Protein AF-A0A956SI51-F1 (afdb_monomer_lite)

Radius of gyration: 21.12 Å; chains: 1; bounding box: 44×22×53 Å

pLDDT: mean 86.72, std 5.9, range [69.44, 96.62]

Secondary structure (DSSP, 8-state):
---TTSS-GGGGG-PPPHHHHHHHHHTTSTT-------S-SSPPPHHHHHHHHHHHHTT--PPPBTTB--

Foldseek 3Di:
DDCPPVDDPVVVVDDDDPVVVVCVVCVPPPPDDDPPDPDDPDDDDPVVVVVVVVCVVVVVPDDAPPVGPD

Sequence (70 aa):
MDLTQRFNKNLDKIEVSMIRQFDQSISDVPGIKKLTLGEPDFTTPDHVKEAAKAAIDANQSHYTGMAGLP

Structure (mmCIF, N/CA/C/O backbone):
data_AF-A0A956SI51-F1
#
_entry.id   AF-A0A956SI51-F1
#
loop_
_atom_site.group_PDB
_atom_site.id
_atom_site.type_symbol
_atom_site.label_atom_id
_atom_site.label_alt_id
_atom_site.label_comp_id
_atom_site.label_asym_id
_atom_site.label_entity_id
_atom_site.label_seq_id
_atom_site.pdbx_PDB_ins_code
_atom_site.Cartn_x
_atom_site.Cartn_y
_atom_site.Cartn_z
_atom_site.occupancy
_atom_site.B_iso_or_equiv
_atom_site.auth_seq_id
_atom_site.auth_comp_id
_atom_site.auth_asym_id
_atom_site.auth_atom_id
_atom_site.pdbx_PDB_model_num
ATOM 1 N N . MET A 1 1 ? 8.186 -11.771 31.562 1.00 69.44 1 MET A N 1
ATOM 2 C CA . MET A 1 1 ? 8.481 -10.335 31.756 1.00 69.44 1 MET A CA 1
ATOM 3 C C . MET A 1 1 ? 7.410 -9.570 31.004 1.00 69.44 1 MET A C 1
ATOM 5 O O . MET A 1 1 ? 7.239 -9.849 29.826 1.00 69.44 1 MET A O 1
ATOM 9 N N . ASP A 1 2 ? 6.641 -8.718 31.679 1.00 80.56 2 ASP A N 1
ATOM 10 C CA . ASP A 1 2 ? 5.566 -7.950 31.041 1.00 80.56 2 ASP A CA 1
ATOM 11 C C . ASP A 1 2 ? 6.147 -6.731 30.303 1.00 80.56 2 ASP A C 1
ATOM 13 O O . ASP A 1 2 ? 6.953 -5.980 30.859 1.00 80.56 2 ASP A O 1
ATOM 17 N N . LEU A 1 3 ? 5.782 -6.583 29.029 1.00 86.62 3 LEU A N 1
ATOM 18 C CA . LEU A 1 3 ? 6.266 -5.531 28.130 1.00 86.62 3 LEU A CA 1
ATOM 19 C C . LEU A 1 3 ? 5.202 -4.470 27.837 1.00 86.62 3 LEU A C 1
ATOM 21 O O . LEU A 1 3 ? 5.520 -3.446 27.238 1.00 86.62 3 LEU A O 1
ATOM 25 N N . THR A 1 4 ? 3.963 -4.678 28.282 1.00 82.25 4 THR A N 1
ATOM 26 C CA . THR A 1 4 ? 2.816 -3.811 27.970 1.00 82.25 4 THR A CA 1
ATOM 27 C C . THR A 1 4 ? 2.984 -2.378 28.482 1.00 82.25 4 THR A C 1
ATOM 29 O O . THR A 1 4 ? 2.449 -1.452 27.885 1.00 82.25 4 THR A O 1
ATOM 32 N N . GLN A 1 5 ? 3.804 -2.158 29.515 1.00 80.00 5 GLN A N 1
ATOM 33 C CA . GLN A 1 5 ? 4.084 -0.827 30.075 1.00 80.00 5 GLN A CA 1
ATOM 34 C C . GLN A 1 5 ? 5.405 -0.195 29.603 1.00 80.00 5 GLN A C 1
ATOM 36 O O . GLN A 1 5 ? 5.827 0.833 30.131 1.00 80.00 5 GLN A O 1
ATOM 41 N N . ARG A 1 6 ? 6.096 -0.799 28.628 1.00 87.94 6 ARG A N 1
ATOM 42 C CA . ARG A 1 6 ? 7.374 -0.285 28.090 1.00 87.94 6 ARG A CA 1
ATOM 43 C C . ARG A 1 6 ? 7.231 0.433 26.749 1.00 87.94 6 ARG A C 1
ATOM 45 O O . ARG A 1 6 ? 8.228 0.775 26.117 1.00 87.94 6 ARG A O 1
ATOM 52 N N . PHE A 1 7 ? 5.997 0.645 26.319 1.00 90.69 7 PHE A N 1
ATOM 53 C CA . PHE A 1 7 ? 5.664 1.308 25.072 1.00 90.69 7 PHE A CA 1
ATOM 54 C C . PHE A 1 7 ? 5.693 2.838 25.207 1.00 90.69 7 PHE A C 1
ATOM 56 O O . PHE A 1 7 ? 5.626 3.403 26.299 1.00 90.69 7 PHE A O 1
ATOM 63 N N . ASN A 1 8 ? 5.834 3.527 24.074 1.00 91.44 8 ASN A N 1
ATOM 64 C CA . ASN A 1 8 ? 5.786 4.985 24.030 1.00 91.44 8 ASN A CA 1
ATOM 65 C C . ASN A 1 8 ? 4.367 5.471 24.372 1.00 91.44 8 ASN A C 1
ATOM 67 O O . ASN A 1 8 ? 3.408 5.032 23.746 1.00 91.44 8 ASN A O 1
ATOM 71 N N . LYS A 1 9 ? 4.242 6.431 25.294 1.00 90.94 9 LYS A N 1
ATOM 72 C CA . LYS A 1 9 ? 2.954 6.998 25.744 1.00 90.94 9 LYS A CA 1
ATOM 73 C C . LYS A 1 9 ? 2.112 7.630 24.628 1.00 90.94 9 LYS A C 1
ATOM 75 O O . LYS A 1 9 ? 0.916 7.826 24.786 1.00 90.94 9 LYS A O 1
ATOM 80 N N . ASN A 1 10 ? 2.715 7.984 23.493 1.00 91.75 10 ASN A N 1
ATOM 81 C CA . ASN A 1 10 ? 1.962 8.482 22.341 1.00 91.75 10 ASN A CA 1
ATOM 82 C C . ASN A 1 10 ? 1.092 7.400 21.686 1.00 91.75 10 ASN A C 1
ATOM 84 O O . ASN A 1 10 ? 0.168 7.748 20.958 1.00 91.75 10 ASN A O 1
ATOM 88 N N . LEU A 1 11 ? 1.364 6.117 21.947 1.00 88.50 11 LEU A N 1
ATOM 89 C CA . LEU A 1 11 ? 0.554 5.008 21.445 1.00 88.50 11 LEU A CA 1
ATOM 90 C C . LEU A 1 11 ? -0.843 4.989 22.072 1.00 88.50 11 LEU A C 1
ATOM 92 O O . LEU A 1 11 ? -1.786 4.599 21.394 1.00 88.50 11 LEU A O 1
ATOM 96 N N . ASP A 1 12 ? -1.001 5.523 23.287 1.00 87.81 12 ASP A N 1
ATOM 97 C CA . ASP A 1 12 ? -2.303 5.644 23.961 1.00 87.81 12 ASP A CA 1
ATOM 98 C C . ASP A 1 12 ? -3.273 6.580 23.217 1.00 87.81 12 ASP A C 1
ATOM 100 O O . ASP A 1 12 ? -4.471 6.572 23.472 1.00 87.81 12 ASP A O 1
ATOM 104 N N . LYS A 1 13 ? -2.758 7.405 22.294 1.00 90.50 13 LYS A N 1
ATOM 105 C CA . LYS A 1 13 ? -3.545 8.337 21.473 1.00 90.50 13 LYS A CA 1
ATOM 106 C C . LYS A 1 13 ? -3.948 7.751 20.118 1.00 90.50 13 LYS A C 1
ATOM 108 O O . LYS A 1 13 ? -4.654 8.415 19.363 1.00 90.50 13 LYS A O 1
ATOM 113 N N . ILE A 1 14 ? -3.438 6.572 19.759 1.00 89.38 14 ILE A N 1
ATOM 114 C CA . ILE A 1 14 ? -3.727 5.936 18.474 1.00 89.38 14 ILE A CA 1
ATOM 115 C C . ILE A 1 14 ? -4.951 5.047 18.649 1.00 89.38 14 ILE A C 1
ATOM 117 O O . ILE A 1 14 ? -4.874 3.956 19.208 1.00 89.38 14 ILE A O 1
ATOM 121 N N . GLU A 1 15 ? -6.080 5.512 18.133 1.00 86.50 15 GLU A N 1
ATOM 122 C CA . GLU A 1 15 ? -7.325 4.753 18.118 1.00 86.50 15 GLU A CA 1
ATOM 123 C C . GLU A 1 15 ? -7.524 4.030 16.781 1.00 86.50 15 GLU A C 1
ATOM 125 O O . GLU A 1 15 ? -6.922 4.358 15.753 1.00 86.50 15 GLU A O 1
ATOM 130 N N . VAL A 1 16 ? -8.394 3.019 16.779 1.00 83.94 16 VAL A N 1
ATOM 131 C CA . VAL A 1 16 ? -8.756 2.312 15.548 1.00 83.94 16 VAL A CA 1
ATOM 132 C C . VAL A 1 16 ? -9.564 3.248 14.649 1.00 83.94 16 VAL A C 1
ATOM 134 O O . VAL A 1 16 ? -10.577 3.798 15.074 1.00 83.94 16 VAL A O 1
ATOM 137 N N . SER A 1 17 ? -9.167 3.371 13.380 1.00 89.12 17 SER A N 1
ATOM 138 C CA . SER A 1 17 ? -9.889 4.179 12.388 1.00 89.12 17 SER A CA 1
ATOM 139 C C . SER A 1 17 ? -11.379 3.829 12.329 1.00 89.12 17 SER A C 1
ATOM 141 O O . SER A 1 17 ? -11.746 2.683 12.063 1.00 89.12 17 SER A O 1
ATOM 143 N N . MET A 1 18 ? -12.240 4.833 12.507 1.00 85.62 18 MET A N 1
ATOM 144 C CA . MET A 1 18 ? -13.696 4.673 12.440 1.00 85.62 18 MET A CA 1
ATOM 145 C C . MET A 1 18 ? -14.178 4.203 11.062 1.00 85.62 18 MET A C 1
ATOM 147 O O . MET A 1 18 ? -15.111 3.409 10.988 1.00 85.62 18 MET A O 1
ATOM 151 N N . ILE A 1 19 ? -13.513 4.618 9.975 1.00 86.50 19 ILE A N 1
ATOM 152 C CA . ILE A 1 19 ? -13.827 4.144 8.614 1.00 86.50 19 ILE A CA 1
ATOM 153 C C . ILE A 1 19 ? -13.585 2.634 8.515 1.00 86.50 19 ILE A C 1
ATOM 155 O O . ILE A 1 19 ? -14.401 1.911 7.952 1.00 86.50 19 ILE A O 1
ATOM 159 N N . ARG A 1 20 ? -12.495 2.142 9.118 1.00 83.31 20 ARG A N 1
ATOM 160 C CA . ARG A 1 20 ? -12.178 0.710 9.156 1.00 83.31 20 ARG A CA 1
ATOM 161 C C . ARG A 1 20 ? -13.164 -0.071 10.026 1.00 83.31 20 ARG A C 1
ATOM 163 O O . ARG A 1 20 ? -13.566 -1.159 9.633 1.00 83.31 20 ARG A O 1
ATOM 170 N N . GLN A 1 21 ? -13.563 0.473 11.177 1.00 86.69 21 GLN A N 1
ATOM 171 C CA . GLN A 1 21 ? -14.581 -0.153 12.032 1.00 86.69 21 GLN A CA 1
ATOM 172 C C . GLN A 1 21 ? -15.932 -0.260 11.314 1.00 86.69 21 GLN A C 1
ATOM 174 O O . GLN A 1 21 ? -16.590 -1.296 11.381 1.00 86.69 21 GLN A O 1
ATOM 179 N N . PHE A 1 22 ? -16.322 0.795 10.596 1.00 86.38 22 PHE A N 1
ATOM 180 C CA . PHE A 1 22 ? -17.550 0.820 9.811 1.00 86.38 22 PHE A CA 1
ATOM 181 C C . PHE A 1 22 ? -17.508 -0.160 8.634 1.00 86.38 22 PHE A C 1
ATOM 183 O O . PHE A 1 22 ? -18.456 -0.911 8.447 1.00 86.38 22 PHE A O 1
ATOM 190 N N . ASP A 1 23 ? -16.413 -0.212 7.869 1.00 85.31 23 ASP A N 1
ATOM 191 C CA . ASP A 1 23 ? -16.282 -1.188 6.779 1.00 85.31 23 ASP A CA 1
ATOM 192 C C . ASP A 1 23 ? -16.327 -2.629 7.309 1.00 85.31 23 ASP A C 1
ATOM 194 O O . ASP A 1 23 ? -17.013 -3.473 6.734 1.00 85.31 23 ASP A O 1
ATOM 198 N N . GLN A 1 24 ? -15.681 -2.907 8.447 1.00 83.56 24 GLN A N 1
ATOM 199 C CA . GLN A 1 24 ? -15.717 -4.229 9.072 1.00 83.56 24 GLN A CA 1
ATOM 200 C C . GLN A 1 24 ? -17.132 -4.628 9.515 1.00 83.56 24 GLN A C 1
ATOM 202 O O . GLN A 1 24 ? -17.515 -5.778 9.323 1.00 83.56 24 GLN A O 1
ATOM 207 N N . SER A 1 25 ? -17.924 -3.703 10.067 1.00 86.69 25 SER A N 1
ATOM 208 C CA . SER A 1 25 ? -19.273 -4.019 10.558 1.00 86.69 25 SER A CA 1
ATOM 209 C C . SER A 1 25 ? -20.280 -4.322 9.446 1.00 86.69 25 SER A C 1
ATOM 211 O O . SER A 1 25 ? -21.241 -5.052 9.678 1.00 86.69 25 SER A O 1
ATOM 213 N N . ILE A 1 26 ? -20.059 -3.793 8.238 1.00 86.56 26 ILE A N 1
ATOM 214 C CA . ILE A 1 26 ? -20.932 -4.014 7.075 1.00 86.56 26 ILE A CA 1
ATOM 215 C C . ILE A 1 26 ? -20.383 -5.060 6.093 1.00 86.56 26 ILE A C 1
ATOM 217 O O . ILE A 1 26 ? -21.059 -5.391 5.121 1.00 86.56 26 ILE A O 1
ATOM 221 N N . SER A 1 27 ? -19.169 -5.577 6.313 1.00 81.12 27 SER A N 1
ATOM 222 C CA . SER A 1 27 ? -18.475 -6.452 5.353 1.00 81.12 27 SER A CA 1
ATOM 223 C C . SER A 1 27 ? -19.171 -7.791 5.104 1.00 81.12 27 SER A C 1
ATOM 225 O O . SER A 1 27 ? -19.067 -8.318 3.998 1.00 81.12 27 SER A O 1
ATOM 227 N N . ASP A 1 28 ? -19.918 -8.306 6.081 1.00 86.62 28 ASP A N 1
ATOM 228 C CA . ASP A 1 28 ? -20.618 -9.593 5.968 1.00 86.62 28 ASP A CA 1
ATOM 229 C C . ASP A 1 28 ? -21.977 -9.489 5.257 1.00 86.62 28 ASP A C 1
ATOM 231 O O . ASP A 1 28 ? -22.629 -10.503 5.007 1.00 86.62 28 ASP A O 1
ATOM 235 N N . VAL A 1 29 ? -22.436 -8.276 4.929 1.00 88.44 29 VAL A N 1
ATOM 236 C CA . VAL A 1 29 ? -23.746 -8.064 4.308 1.00 88.44 29 VAL A CA 1
ATOM 237 C C . VAL A 1 29 ? -23.665 -8.360 2.802 1.00 88.44 29 VAL A C 1
ATOM 239 O O . VAL A 1 29 ? -22.999 -7.631 2.054 1.00 88.44 29 VAL A O 1
ATOM 242 N N . PRO A 1 30 ? -24.374 -9.389 2.302 1.00 87.31 30 PRO A N 1
ATOM 243 C CA . PRO A 1 30 ? -24.316 -9.754 0.893 1.00 87.31 30 PRO A CA 1
ATOM 244 C C . PRO A 1 30 ? -24.926 -8.666 0.002 1.00 87.31 30 PRO A C 1
ATOM 246 O O . PRO A 1 30 ? -26.000 -8.139 0.284 1.00 87.31 30 PRO A O 1
ATOM 249 N N . GLY A 1 31 ? -24.268 -8.356 -1.117 1.00 84.38 31 GLY A N 1
ATOM 250 C CA . GLY A 1 31 ? -24.812 -7.462 -2.147 1.00 84.38 31 GLY A CA 1
ATOM 251 C C . GLY A 1 31 ? -24.649 -5.958 -1.893 1.00 84.38 31 GLY A C 1
ATOM 252 O O . GLY A 1 31 ? -25.139 -5.168 -2.704 1.00 84.38 31 GLY A O 1
ATOM 253 N N . ILE A 1 32 ? -23.940 -5.539 -0.836 1.00 86.38 32 ILE A N 1
ATOM 254 C CA . ILE A 1 32 ? -23.635 -4.119 -0.604 1.00 86.38 32 ILE A CA 1
ATOM 255 C C . ILE A 1 32 ? -22.849 -3.525 -1.780 1.00 86.38 32 ILE A C 1
ATOM 257 O O . ILE A 1 32 ? -21.820 -4.047 -2.210 1.00 86.38 32 ILE A O 1
ATOM 261 N N . LYS A 1 33 ? -23.316 -2.372 -2.270 1.00 82.12 33 LYS A N 1
ATOM 262 C CA . LYS A 1 33 ? -22.574 -1.520 -3.204 1.00 82.12 33 LYS A CA 1
ATOM 263 C C . LYS A 1 33 ? -21.692 -0.561 -2.405 1.00 82.12 33 LYS A C 1
ATOM 265 O O . LYS A 1 33 ? -22.190 0.389 -1.808 1.00 82.12 33 LYS A O 1
ATOM 270 N N . LYS A 1 34 ? -20.384 -0.821 -2.374 1.00 79.19 34 LYS A N 1
ATOM 271 C CA . LYS A 1 34 ? -19.413 0.028 -1.673 1.00 79.19 34 LYS A CA 1
ATOM 272 C C . LYS A 1 34 ? -19.095 1.268 -2.520 1.00 79.19 34 LYS A 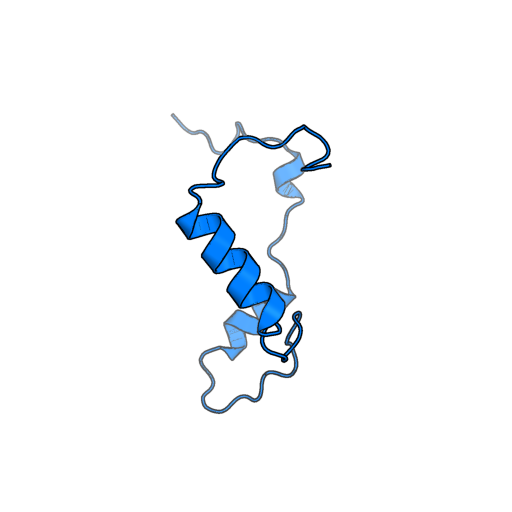C 1
ATOM 274 O O . LYS A 1 34 ? -18.364 1.176 -3.497 1.00 79.19 34 LYS A O 1
ATOM 279 N N . LEU A 1 35 ? -19.646 2.420 -2.133 1.00 82.69 35 LEU A N 1
ATOM 280 C CA . LEU A 1 35 ? -19.294 3.748 -2.673 1.00 82.69 35 LEU A CA 1
ATOM 281 C C . LEU A 1 35 ? -18.245 4.462 -1.798 1.00 82.69 35 LEU A C 1
ATOM 283 O O . LEU A 1 35 ? -18.138 5.682 -1.797 1.00 82.69 35 LEU A O 1
ATOM 287 N N . THR A 1 36 ? -17.502 3.690 -1.009 1.00 79.94 36 THR A N 1
ATOM 288 C CA . THR A 1 36 ? -16.459 4.148 -0.082 1.00 79.94 36 THR A CA 1
ATOM 289 C C . THR A 1 36 ? -15.055 3.952 -0.655 1.00 79.94 36 THR A C 1
ATOM 291 O O . THR A 1 36 ? -14.080 3.975 0.093 1.00 79.94 36 THR A O 1
ATOM 294 N N . LEU A 1 37 ? -14.949 3.712 -1.968 1.00 70.88 37 LEU A N 1
ATOM 295 C CA . LEU A 1 37 ? -13.677 3.484 -2.643 1.00 70.88 37 LEU A CA 1
ATOM 296 C C . LEU A 1 37 ? -12.784 4.723 -2.465 1.00 70.88 37 LEU A C 1
ATOM 298 O O . LEU A 1 37 ? -13.125 5.811 -2.921 1.00 70.88 37 LEU A O 1
ATOM 302 N N . GLY A 1 38 ? -11.667 4.556 -1.757 1.00 77.88 38 GLY A N 1
ATOM 303 C CA . GLY A 1 38 ? -10.687 5.621 -1.509 1.00 77.88 38 GLY A CA 1
ATOM 304 C C . GLY A 1 38 ? -9.606 5.727 -2.587 1.00 77.88 38 GLY A C 1
ATOM 305 O O . GLY A 1 38 ? -8.706 6.554 -2.468 1.00 77.88 38 GLY A O 1
ATOM 306 N N . GLU A 1 39 ? -9.686 4.883 -3.614 1.00 77.88 39 GLU A N 1
ATOM 307 C CA . GLU A 1 39 ? -8.721 4.765 -4.704 1.00 77.88 39 GLU A CA 1
ATOM 308 C C . GLU A 1 39 ? -9.431 4.929 -6.056 1.00 77.88 39 GLU A C 1
ATOM 310 O O . GLU A 1 39 ? -10.648 4.735 -6.134 1.00 77.88 39 GLU A O 1
ATOM 315 N N . PRO A 1 40 ? -8.706 5.290 -7.128 1.00 80.62 40 PRO A N 1
ATOM 316 C CA . PRO A 1 40 ? -9.269 5.319 -8.472 1.00 80.62 40 PRO A CA 1
ATOM 317 C C . PRO A 1 40 ? -9.828 3.951 -8.889 1.00 80.62 40 PRO A C 1
ATOM 319 O O . PRO A 1 40 ? -9.216 2.914 -8.649 1.00 80.62 40 PRO A O 1
ATOM 322 N N . ASP A 1 41 ? -10.973 3.958 -9.562 1.00 82.25 41 ASP A N 1
ATOM 323 C CA . ASP A 1 41 ? -11.644 2.776 -10.117 1.00 82.25 41 ASP A CA 1
ATOM 324 C C . ASP A 1 41 ? -11.041 2.306 -11.452 1.00 82.25 41 ASP A C 1
ATOM 326 O O . ASP A 1 41 ? -11.288 1.186 -11.905 1.00 82.25 41 ASP A O 1
ATOM 330 N N . PHE A 1 42 ? -10.232 3.150 -12.090 1.00 86.56 42 PHE A N 1
ATOM 331 C C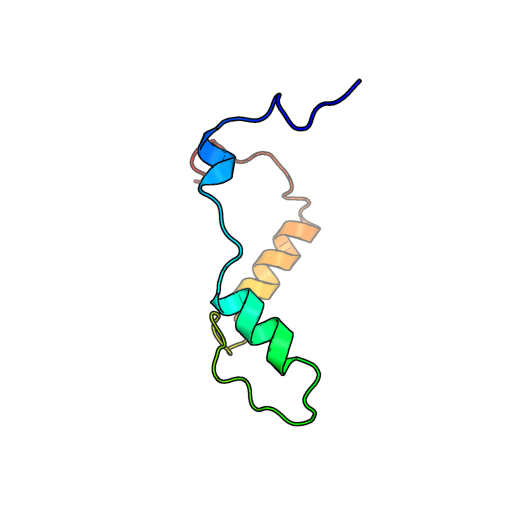A . PHE A 1 42 ? -9.579 2.842 -13.354 1.00 86.56 42 PHE A CA 1
ATOM 332 C C . PHE A 1 42 ? -8.371 1.930 -13.167 1.00 86.56 42 PHE A C 1
ATOM 334 O O . PHE A 1 42 ? -7.521 2.139 -12.301 1.00 86.56 42 PHE A O 1
ATOM 341 N N . THR A 1 43 ? -8.225 0.958 -14.066 1.00 90.19 43 THR A N 1
ATOM 342 C CA . THR A 1 43 ? -6.990 0.179 -14.132 1.00 90.19 43 THR A CA 1
ATOM 343 C C . THR A 1 43 ? -5.829 1.064 -14.568 1.00 90.19 43 THR A C 1
ATOM 345 O O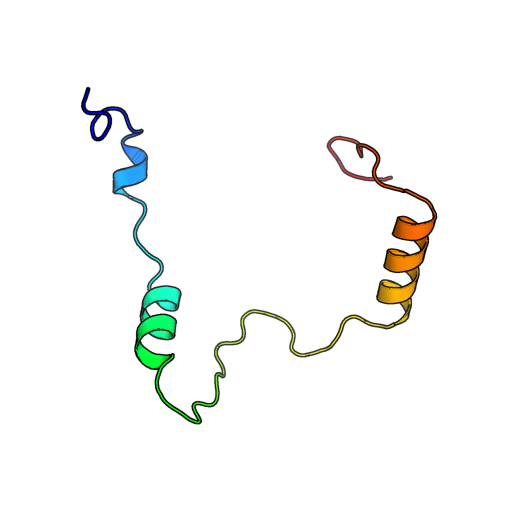 . THR A 1 43 ? -5.984 1.876 -15.482 1.00 90.19 43 THR A O 1
ATOM 348 N N . THR A 1 44 ? -4.648 0.826 -14.000 1.00 91.44 44 THR A N 1
ATOM 349 C CA . THR A 1 44 ? -3.399 1.456 -14.437 1.00 91.44 44 THR A CA 1
ATOM 350 C C . THR A 1 44 ? -3.248 1.376 -15.968 1.00 91.44 44 THR A C 1
ATOM 352 O O . THR A 1 44 ? -3.421 0.285 -16.523 1.00 91.44 44 THR A O 1
ATOM 355 N N . PRO A 1 45 ? -2.935 2.483 -16.669 1.00 94.94 45 PRO A N 1
ATOM 356 C CA . PRO A 1 45 ? -2.771 2.481 -18.121 1.00 94.94 45 PRO A CA 1
ATOM 357 C C . PRO A 1 45 ? -1.706 1.492 -18.610 1.00 94.94 45 PRO A C 1
ATOM 359 O O . PRO A 1 45 ? -0.712 1.245 -17.925 1.00 94.94 45 PRO A O 1
ATOM 362 N N . ASP A 1 46 ? -1.875 0.969 -19.825 1.00 95.69 46 ASP A N 1
ATOM 363 C CA . ASP A 1 46 ? -1.017 -0.110 -20.335 1.00 95.69 46 ASP A CA 1
ATOM 364 C C . ASP A 1 46 ? 0.450 0.301 -20.481 1.00 95.69 46 ASP A C 1
ATOM 366 O O . ASP A 1 46 ? 1.333 -0.471 -20.128 1.00 95.69 46 ASP A O 1
ATOM 370 N N . HIS A 1 47 ? 0.735 1.544 -20.878 1.00 95.69 47 HIS A N 1
ATOM 371 C CA . HIS A 1 47 ? 2.117 2.026 -20.969 1.00 95.69 47 HIS A CA 1
ATOM 372 C C . HIS A 1 47 ? 2.853 1.994 -19.616 1.00 95.69 47 HIS A C 1
ATOM 374 O O . HIS A 1 47 ? 4.047 1.710 -19.571 1.00 95.69 47 HIS A O 1
ATOM 380 N N . VAL A 1 48 ? 2.144 2.233 -18.506 1.00 94.44 48 VAL A N 1
ATOM 381 C CA . VAL A 1 48 ? 2.716 2.153 -17.152 1.00 94.44 48 VAL A CA 1
ATOM 382 C C . VAL A 1 48 ? 2.939 0.693 -16.755 1.00 94.44 48 VAL A C 1
ATOM 384 O O . VAL A 1 48 ? 3.974 0.365 -16.178 1.00 94.44 48 VAL A O 1
ATOM 387 N N . LYS A 1 49 ? 2.001 -0.202 -17.098 1.00 95.25 49 LYS A N 1
ATOM 388 C CA . LYS A 1 49 ? 2.148 -1.646 -16.855 1.00 95.25 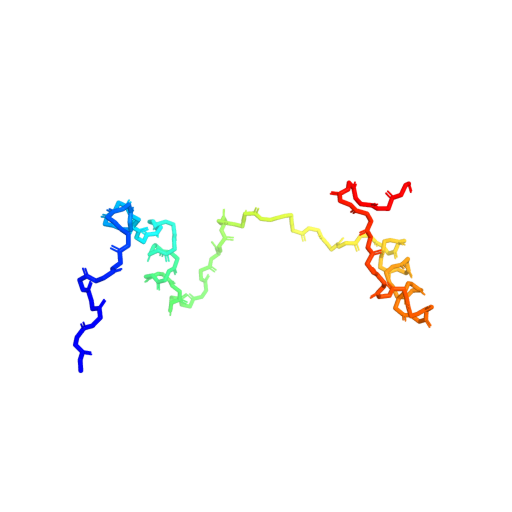49 LYS A CA 1
ATOM 389 C C . LYS A 1 49 ? 3.351 -2.223 -17.601 1.00 95.25 49 LYS A C 1
ATOM 391 O O . LYS A 1 49 ? 4.116 -2.977 -17.010 1.00 95.25 49 LYS A O 1
ATOM 396 N N . GLU A 1 50 ? 3.534 -1.865 -18.870 1.00 96.62 50 GLU A N 1
ATOM 397 C CA . GLU A 1 50 ? 4.658 -2.356 -19.674 1.00 96.62 50 GLU A CA 1
ATOM 398 C C . GLU A 1 50 ? 6.003 -1.810 -19.180 1.00 96.62 50 GLU A C 1
ATOM 400 O O . GLU A 1 50 ? 6.962 -2.571 -19.073 1.00 96.62 50 GLU A O 1
ATOM 405 N N . ALA A 1 51 ? 6.072 -0.535 -18.777 1.00 93.44 51 ALA A N 1
ATOM 406 C CA . ALA A 1 51 ? 7.276 0.022 -18.160 1.00 93.44 51 ALA A CA 1
ATOM 407 C C . ALA A 1 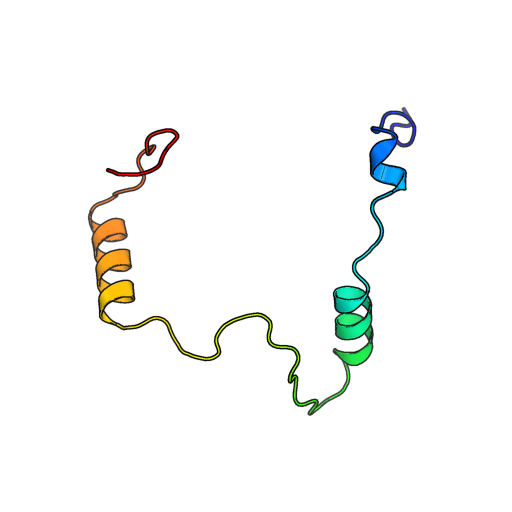51 ? 7.652 -0.710 -16.857 1.00 93.44 51 ALA A C 1
ATOM 409 O O . ALA A 1 51 ? 8.822 -1.023 -16.638 1.00 93.44 51 ALA A O 1
ATOM 410 N N . ALA A 1 52 ? 6.663 -1.040 -16.017 1.00 92.75 52 ALA A N 1
ATOM 411 C CA . ALA A 1 52 ? 6.889 -1.790 -14.783 1.00 92.75 52 ALA A CA 1
ATOM 412 C C . ALA A 1 52 ? 7.399 -3.217 -15.049 1.00 92.75 52 ALA A C 1
ATOM 414 O O . ALA A 1 52 ? 8.338 -3.662 -14.391 1.00 92.75 52 ALA A O 1
ATOM 415 N N . LYS A 1 53 ? 6.829 -3.922 -16.036 1.00 95.75 53 LYS A N 1
ATOM 416 C CA . LYS A 1 53 ? 7.306 -5.254 -16.449 1.00 95.75 53 LYS A CA 1
ATOM 417 C C . LYS A 1 53 ? 8.741 -5.199 -16.966 1.00 95.75 53 LYS A C 1
ATOM 419 O O . LYS A 1 53 ? 9.579 -5.962 -16.504 1.00 95.75 53 LYS A O 1
ATOM 424 N N . ALA A 1 54 ? 9.043 -4.246 -17.846 1.00 95.44 54 ALA A N 1
ATOM 425 C CA . ALA A 1 54 ? 10.386 -4.078 -18.392 1.00 95.44 54 ALA A CA 1
ATOM 426 C C . ALA A 1 54 ? 11.430 -3.787 -17.300 1.00 95.44 54 ALA A C 1
ATOM 428 O O . ALA A 1 54 ? 12.544 -4.301 -17.362 1.00 95.44 54 ALA A O 1
ATOM 429 N N . ALA A 1 55 ? 11.076 -3.000 -16.278 1.00 91.88 55 ALA A N 1
ATOM 430 C CA . ALA A 1 55 ? 11.955 -2.740 -15.138 1.00 91.88 55 ALA A CA 1
ATOM 431 C C . ALA A 1 55 ? 12.226 -4.008 -14.305 1.00 91.88 55 ALA A C 1
ATOM 433 O O . ALA A 1 55 ? 13.360 -4.222 -13.868 1.00 91.88 55 ALA A O 1
ATOM 434 N N . ILE A 1 56 ? 11.212 -4.866 -14.125 1.00 93.12 56 ILE A N 1
ATOM 435 C CA . ILE A 1 56 ? 11.354 -6.176 -13.471 1.00 93.12 56 ILE A CA 1
ATOM 436 C C . ILE A 1 56 ? 12.280 -7.080 -14.290 1.00 93.12 56 ILE A C 1
ATOM 438 O O . ILE A 1 56 ? 13.244 -7.610 -13.742 1.00 93.12 56 ILE A O 1
ATOM 442 N N . ASP A 1 57 ? 12.040 -7.205 -15.597 1.00 95.25 57 ASP A N 1
ATOM 443 C CA . ASP A 1 57 ? 12.851 -8.041 -16.492 1.00 95.25 57 ASP A CA 1
ATOM 444 C C . ASP A 1 57 ? 14.310 -7.558 -16.563 1.00 95.25 57 ASP A C 1
ATOM 446 O O . ASP A 1 57 ? 15.247 -8.356 -16.636 1.00 95.25 57 ASP A O 1
ATOM 450 N N . ALA A 1 58 ? 14.524 -6.244 -16.470 1.00 93.44 58 ALA A N 1
ATOM 451 C CA . ALA A 1 58 ? 15.843 -5.623 -16.402 1.00 93.44 58 ALA A CA 1
ATOM 452 C C . ALA A 1 58 ? 16.513 -5.723 -15.014 1.00 93.44 58 ALA A C 1
ATOM 454 O O . ALA A 1 58 ? 17.592 -5.160 -14.828 1.00 93.44 58 ALA A O 1
ATOM 455 N N . ASN A 1 59 ? 15.901 -6.418 -14.045 1.00 88.75 59 ASN A N 1
ATOM 456 C CA . ASN A 1 59 ? 16.369 -6.543 -12.660 1.00 88.75 59 ASN A CA 1
ATOM 457 C C . ASN A 1 59 ? 16.677 -5.188 -11.991 1.00 88.75 59 ASN A C 1
ATOM 459 O O . ASN A 1 59 ? 17.625 -5.064 -11.215 1.00 88.75 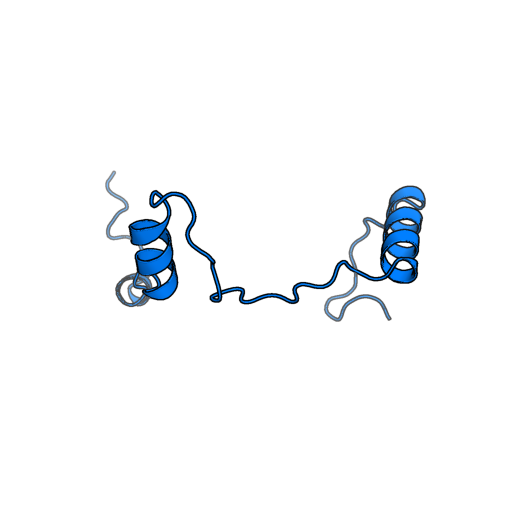59 ASN A O 1
ATOM 463 N N . GLN A 1 60 ? 15.869 -4.157 -12.263 1.00 83.75 60 GLN A N 1
ATOM 464 C CA . GLN A 1 60 ? 16.012 -2.831 -11.653 1.00 83.75 60 GLN A CA 1
ATOM 465 C C . GLN A 1 60 ? 15.488 -2.822 -10.204 1.00 83.75 60 GLN A C 1
ATOM 467 O O . GLN A 1 60 ? 14.525 -2.138 -9.872 1.00 83.75 60 GLN A O 1
ATOM 472 N N . SER A 1 61 ? 16.126 -3.594 -9.322 1.00 77.44 61 SER A N 1
ATOM 473 C CA . SER A 1 61 ? 15.781 -3.727 -7.897 1.00 77.44 61 SER A CA 1
ATOM 474 C C . SER A 1 61 ? 16.813 -3.065 -6.975 1.00 77.44 61 SER A C 1
ATOM 476 O O . SER A 1 61 ? 17.016 -3.491 -5.836 1.00 77.44 61 SER A O 1
ATOM 478 N N . HIS A 1 62 ? 17.547 -2.081 -7.491 1.00 82.56 62 HIS A N 1
ATOM 479 C CA . HIS A 1 62 ? 18.651 -1.439 -6.787 1.00 82.56 62 HIS A CA 1
ATOM 480 C C . HIS A 1 62 ? 18.178 -0.295 -5.890 1.00 82.56 62 HIS A C 1
ATOM 482 O O . HIS A 1 62 ? 17.120 0.295 -6.101 1.00 82.56 62 HIS A O 1
ATOM 488 N N . TYR A 1 63 ? 18.998 0.040 -4.892 1.00 82.88 63 TYR A N 1
ATOM 489 C CA . TYR A 1 63 ? 18.750 1.190 -4.032 1.00 82.88 63 TYR A CA 1
ATOM 490 C C . TYR A 1 63 ? 18.747 2.478 -4.849 1.00 82.88 63 TYR A C 1
ATOM 492 O O . TYR A 1 63 ? 19.750 2.853 -5.456 1.00 82.88 63 TYR A O 1
ATOM 500 N N . THR A 1 64 ? 17.616 3.170 -4.822 1.00 86.06 64 THR A N 1
ATOM 501 C CA . THR A 1 64 ? 17.516 4.543 -5.303 1.00 86.06 64 THR A CA 1
ATOM 502 C C . THR A 1 64 ? 18.171 5.488 -4.295 1.00 86.06 64 THR A C 1
ATOM 504 O O . THR A 1 64 ? 18.378 5.134 -3.131 1.00 86.06 64 THR A O 1
ATOM 507 N N . GLY A 1 65 ? 18.478 6.717 -4.712 1.00 88.44 65 GLY A N 1
ATOM 508 C CA . GLY A 1 65 ? 18.928 7.743 -3.774 1.00 88.44 65 GLY A CA 1
ATOM 509 C C . GLY A 1 65 ? 17.835 8.111 -2.763 1.00 88.44 65 GLY A C 1
ATOM 510 O O . GLY A 1 65 ? 16.666 7.765 -2.937 1.00 88.44 65 GLY A O 1
ATOM 511 N N . MET A 1 66 ? 18.198 8.885 -1.735 1.00 85.25 66 MET A N 1
ATOM 512 C CA . MET A 1 66 ? 17.249 9.383 -0.722 1.00 85.25 66 MET A CA 1
ATOM 513 C C . MET A 1 66 ? 16.084 10.189 -1.320 1.00 85.25 66 MET A C 1
ATOM 515 O O . MET A 1 66 ? 15.021 10.268 -0.714 1.00 85.25 66 MET A O 1
ATOM 519 N N . ALA A 1 67 ? 16.290 10.784 -2.497 1.00 92.12 67 ALA A N 1
ATOM 520 C CA . ALA A 1 67 ? 15.292 11.557 -3.231 1.00 92.12 67 ALA A CA 1
ATOM 521 C C . ALA A 1 67 ? 14.624 10.774 -4.383 1.00 92.12 67 ALA A C 1
ATOM 523 O O . ALA A 1 67 ? 13.849 11.356 -5.133 1.00 92.12 67 ALA A O 1
ATOM 524 N N . GLY A 1 68 ? 14.913 9.476 -4.530 1.00 87.88 68 GLY A N 1
ATOM 525 C CA . GLY A 1 68 ? 14.434 8.646 -5.638 1.00 87.88 68 GLY A CA 1
ATOM 526 C C . GLY A 1 68 ? 15.436 8.507 -6.789 1.00 87.88 68 GLY A C 1
ATOM 527 O O . GLY A 1 68 ? 16.633 8.765 -6.631 1.00 87.88 68 GLY A O 1
ATOM 528 N N . LEU A 1 69 ? 14.941 8.016 -7.927 1.00 82.75 69 LEU A N 1
ATOM 529 C CA . LEU A 1 69 ? 15.670 8.010 -9.198 1.00 82.75 69 LEU A CA 1
ATOM 530 C C . LEU A 1 69 ? 15.644 9.429 -9.801 1.00 82.75 69 LEU A C 1
ATOM 532 O O . LEU A 1 69 ? 14.645 10.123 -9.607 1.00 82.75 69 LEU A O 1
ATOM 536 N N . PRO A 1 70 ? 16.725 9.871 -10.468 1.00 74.75 70 PRO A N 1
ATOM 537 C CA . PRO A 1 70 ? 16.773 11.168 -11.142 1.00 74.75 70 PRO A CA 1
ATOM 538 C C . PRO A 1 70 ? 15.785 11.276 -12.309 1.00 74.75 70 PRO A C 1
ATOM 540 O O . PRO A 1 70 ? 15.459 10.229 -12.916 1.00 74.75 70 PRO A O 1
#